Protein AF-A0A1F3AEW7-F1 (afdb_monomer)

Foldseek 3Di:
DVLVVVVVVVLVPDDPVVVVLVVVLVVLLVVLVVCCVPDPLSVLSVVLVVQLVVVLVVVCVVPNDKLCSLVSLVVSVVVSLVVLVVCLVVLPCVNDPSSVSSVVNSVSSVVSNVVSVVSNVCVVVPVTD

Secondary structure (DSSP, 8-state):
-HHHHHHHHHHHHS-HHHHHHHHHHHHHHHTHHHHTTT-HHHHHHHHHHHHHHHHHHHHHHHH-S-GGGHHHHHHHHHHHHHHHHHTGGGS-TTT-HHHHHHHHHHHHHHHHHHHHHHHHHHHHTT---

Solvent-accessible surface area (backbone atoms only — not comparable to full-atom values): 7109 Å² total; per-residue (Å²): 111,68,70,60,51,51,55,52,53,56,52,68,72,44,58,69,69,56,48,52,49,54,52,52,52,49,55,55,56,56,50,16,57,77,40,30,82,83,32,72,70,23,40,53,46,33,50,52,52,52,52,45,52,54,50,47,58,57,49,36,76,75,70,48,99,41,56,64,61,32,49,52,52,54,67,56,46,51,61,48,51,54,54,51,60,76,46,53,88,74,40,48,49,92,80,35,72,67,16,42,47,52,51,51,44,54,52,51,49,53,57,51,46,54,52,28,50,51,37,38,50,41,36,75,74,64,51,72,121

Radius of gyration: 15.51 Å; Cα contacts (8 Å, |Δi|>4): 99; chains: 1; bounding box: 41×27×40 Å

Sequence (129 aa):
MEQIAAFQADIATAPLWVRYWLAFMSVVLMLAFPFAVVRQEARVAALVVALTFLAMVGLHSLIGYVRLLGIVHVVLWTPFLFYLWRRRRGWRVKETIVGKWILVLFVTMIVSLAFDYSDVVRWLLGERG

Mean predicted aligned error: 4.91 Å

Structure (mmCIF, N/CA/C/O backbone):
data_AF-A0A1F3AEW7-F1
#
_entry.id   AF-A0A1F3AEW7-F1
#
loop_
_atom_site.group_PDB
_atom_site.id
_atom_site.type_symbol
_atom_site.label_atom_id
_atom_site.label_alt_id
_atom_site.label_comp_id
_atom_site.label_asym_id
_atom_site.label_entity_id
_atom_site.label_seq_id
_atom_site.pdbx_PDB_ins_code
_atom_site.Cartn_x
_atom_site.Cartn_y
_atom_site.Cartn_z
_atom_site.occupancy
_atom_site.B_iso_or_equiv
_atom_site.auth_seq_id
_atom_site.auth_comp_id
_atom_site.auth_asym_id
_atom_site.auth_atom_id
_atom_site.pdbx_PDB_model_num
ATOM 1 N N . MET A 1 1 ? 18.864 10.784 -2.768 1.00 57.88 1 MET A N 1
ATOM 2 C CA . MET A 1 1 ? 17.995 11.862 -3.293 1.00 57.88 1 MET A CA 1
ATOM 3 C C . MET A 1 1 ? 17.765 11.704 -4.792 1.00 57.88 1 MET A C 1
ATOM 5 O O . MET A 1 1 ? 16.616 11.698 -5.200 1.00 57.88 1 MET A O 1
ATOM 9 N N . GLU A 1 2 ? 18.810 11.482 -5.592 1.00 66.69 2 GLU A N 1
ATOM 10 C CA . GLU A 1 2 ? 18.717 11.351 -7.058 1.00 66.69 2 GLU A CA 1
ATOM 11 C C . GLU A 1 2 ? 17.796 10.212 -7.547 1.00 66.69 2 GLU A C 1
ATOM 13 O O . GLU A 1 2 ? 16.904 10.454 -8.350 1.00 66.69 2 GLU A O 1
ATOM 18 N N . GLN A 1 3 ? 17.899 9.001 -6.983 1.00 59.19 3 GLN A N 1
ATOM 19 C CA . GLN A 1 3 ? 17.017 7.879 -7.364 1.00 59.19 3 GLN A CA 1
ATOM 20 C C . GLN A 1 3 ? 15.535 8.106 -7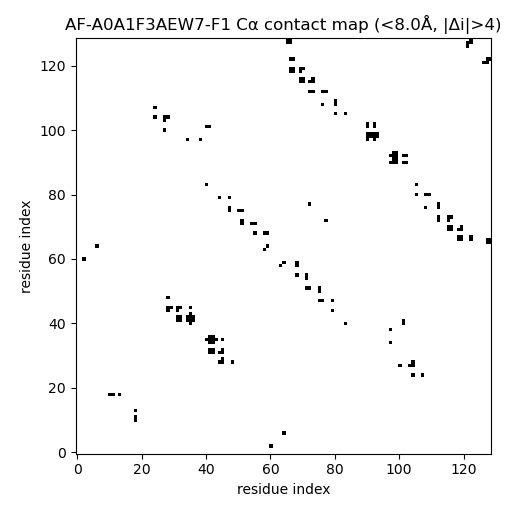.017 1.00 59.19 3 GLN A C 1
ATOM 22 O O . GLN A 1 3 ? 14.652 7.634 -7.726 1.00 59.19 3 GLN A O 1
ATOM 27 N N . ILE A 1 4 ? 15.251 8.847 -5.939 1.00 65.00 4 ILE A N 1
ATOM 28 C CA . ILE A 1 4 ? 13.875 9.206 -5.567 1.00 65.00 4 ILE A CA 1
ATOM 29 C C . ILE A 1 4 ? 13.318 10.205 -6.586 1.00 65.00 4 ILE A C 1
ATOM 31 O O . ILE A 1 4 ? 12.166 10.085 -6.986 1.00 65.00 4 ILE A O 1
ATOM 35 N N . ALA A 1 5 ? 14.134 11.163 -7.032 1.00 72.00 5 ALA A N 1
ATOM 36 C CA . ALA A 1 5 ? 13.738 12.125 -8.055 1.00 72.00 5 ALA A CA 1
ATOM 37 C C . ALA A 1 5 ? 13.488 11.451 -9.416 1.00 72.00 5 ALA A C 1
ATOM 39 O O . ALA A 1 5 ? 12.497 11.775 -10.063 1.00 72.00 5 ALA A O 1
ATOM 40 N N . ALA A 1 6 ? 14.319 10.477 -9.806 1.00 69.44 6 ALA A N 1
ATOM 41 C CA . ALA A 1 6 ? 14.121 9.687 -11.024 1.00 69.44 6 ALA A CA 1
ATOM 42 C C . ALA A 1 6 ? 12.798 8.900 -10.991 1.00 69.44 6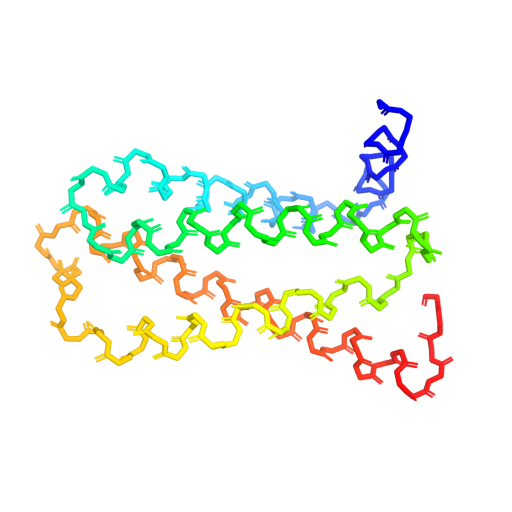 ALA A C 1
ATOM 44 O O . ALA A 1 6 ? 11.973 9.044 -11.885 1.00 69.44 6 ALA A O 1
ATOM 45 N N . PHE A 1 7 ? 12.525 8.184 -9.896 1.00 68.25 7 PHE A N 1
ATOM 46 C CA . PHE A 1 7 ? 11.257 7.471 -9.708 1.00 68.25 7 PHE A CA 1
ATOM 47 C C . PHE A 1 7 ? 10.030 8.401 -9.768 1.00 68.25 7 PHE A C 1
ATOM 49 O O . PHE A 1 7 ? 8.999 8.060 -10.347 1.00 68.25 7 PHE A O 1
ATOM 56 N N . GLN A 1 8 ? 10.129 9.600 -9.185 1.00 73.25 8 GLN A N 1
ATOM 57 C CA . GLN A 1 8 ? 9.060 10.602 -9.259 1.00 73.25 8 GLN A CA 1
ATOM 58 C C . GLN A 1 8 ? 8.875 11.154 -10.681 1.00 73.25 8 GLN A C 1
ATOM 60 O O . GLN A 1 8 ? 7.740 11.409 -11.088 1.00 73.25 8 GLN A O 1
ATOM 65 N N . ALA A 1 9 ? 9.961 11.315 -11.443 1.00 76.81 9 ALA A N 1
ATOM 66 C CA . ALA A 1 9 ? 9.905 11.728 -12.842 1.00 76.81 9 ALA A CA 1
ATOM 67 C C . ALA A 1 9 ? 9.218 10.665 -13.713 1.00 76.81 9 ALA A C 1
ATOM 69 O O . ALA A 1 9 ? 8.338 11.012 -14.500 1.00 76.81 9 ALA A O 1
ATOM 70 N N . ASP A 1 10 ? 9.516 9.382 -13.496 1.00 72.62 10 ASP A N 1
ATOM 71 C CA . ASP A 1 10 ? 8.868 8.279 -14.214 1.00 72.62 10 ASP A CA 1
ATOM 72 C C . ASP A 1 10 ? 7.358 8.242 -13.927 1.00 72.62 10 ASP A C 1
ATOM 74 O O . ASP A 1 10 ? 6.544 8.198 -14.853 1.00 72.62 10 ASP A O 1
ATOM 78 N N . ILE A 1 11 ? 6.948 8.394 -12.659 1.00 74.56 11 ILE A N 1
ATOM 79 C CA . ILE A 1 11 ? 5.525 8.496 -12.280 1.00 74.56 11 ILE A CA 1
ATOM 80 C C . ILE A 1 11 ? 4.839 9.697 -12.946 1.00 74.56 11 ILE A C 1
ATOM 82 O O . ILE A 1 11 ? 3.656 9.617 -13.289 1.00 74.56 11 ILE A O 1
ATOM 86 N N . ALA A 1 12 ? 5.541 10.815 -13.142 1.00 80.94 12 ALA A N 1
ATOM 87 C CA . ALA A 1 12 ? 4.966 11.997 -13.778 1.00 80.94 12 ALA A CA 1
ATOM 88 C C . ALA A 1 12 ? 4.596 11.757 -15.253 1.00 80.94 12 ALA A C 1
ATOM 90 O O . ALA A 1 12 ? 3.664 12.399 -15.745 1.00 80.94 12 ALA A O 1
ATOM 91 N N . THR A 1 13 ? 5.270 10.814 -15.923 1.00 85.19 13 THR A N 1
ATOM 92 C CA . THR A 1 13 ? 4.955 10.397 -17.301 1.00 85.19 13 THR A CA 1
ATOM 93 C C . THR A 1 13 ? 3.797 9.399 -17.385 1.00 85.19 13 THR A C 1
ATOM 95 O O . THR A 1 13 ? 3.229 9.205 -18.461 1.00 85.19 13 THR A O 1
ATOM 98 N N . ALA A 1 14 ? 3.406 8.787 -16.261 1.00 81.69 14 ALA A N 1
ATOM 99 C CA . ALA A 1 14 ? 2.327 7.811 -16.233 1.00 81.69 14 ALA A CA 1
ATOM 100 C C . ALA A 1 14 ? 0.965 8.454 -16.574 1.00 81.69 14 ALA A C 1
ATOM 102 O O . ALA A 1 14 ? 0.725 9.629 -16.258 1.00 81.69 14 ALA A O 1
ATOM 103 N N . PRO A 1 15 ? 0.025 7.683 -17.157 1.00 90.31 15 PRO A N 1
ATOM 104 C CA . PRO A 1 15 ? -1.328 8.156 -17.417 1.00 90.31 15 PRO A CA 1
ATOM 105 C C . PRO A 1 15 ? -1.977 8.760 -16.168 1.00 90.31 15 PRO A C 1
ATOM 107 O O . PRO A 1 15 ? -1.797 8.270 -15.051 1.00 90.31 15 PRO A O 1
ATOM 110 N N . LEU A 1 16 ? -2.788 9.803 -16.353 1.00 90.69 16 LEU A N 1
ATOM 111 C CA . LEU A 1 16 ? -3.365 10.565 -15.242 1.00 90.69 16 LEU A CA 1
ATOM 112 C C . LEU A 1 16 ? -4.147 9.685 -14.247 1.00 90.69 16 LEU A C 1
ATOM 114 O O . LEU A 1 16 ? -4.060 9.888 -13.037 1.00 90.69 16 LEU A O 1
ATOM 118 N N . TRP A 1 17 ? -4.857 8.668 -14.742 1.00 90.38 17 TRP A N 1
ATOM 119 C CA . TRP A 1 17 ? -5.589 7.723 -13.896 1.00 90.38 17 TRP A CA 1
ATOM 120 C C . TRP A 1 17 ? -4.660 6.890 -12.995 1.00 90.38 17 TRP A C 1
ATOM 122 O O . TRP A 1 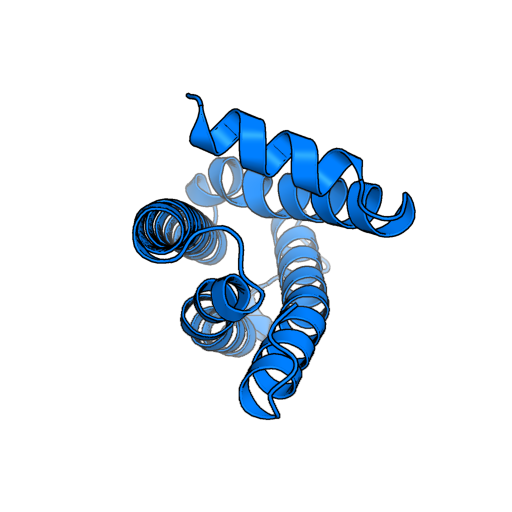17 ? -5.002 6.658 -11.838 1.00 90.38 17 TRP A O 1
ATOM 132 N N . VAL A 1 18 ? -3.468 6.507 -13.478 1.00 89.19 18 VAL A N 1
ATOM 133 C CA . VAL A 1 18 ? -2.451 5.788 -12.687 1.00 89.19 18 VAL A CA 1
ATOM 134 C C . VAL A 1 18 ? -1.945 6.690 -11.574 1.00 89.19 18 VAL A C 1
ATOM 136 O O . VAL A 1 18 ? -1.857 6.272 -10.426 1.00 89.19 18 VAL A O 1
ATOM 139 N N . ARG A 1 19 ? -1.671 7.959 -11.884 1.00 88.56 19 ARG A N 1
ATOM 140 C CA . ARG A 1 19 ? -1.195 8.936 -10.896 1.00 88.56 19 ARG A CA 1
ATOM 141 C C . ARG A 1 19 ? -2.214 9.152 -9.776 1.00 88.56 19 ARG A C 1
ATOM 143 O O . ARG A 1 19 ? -1.835 9.156 -8.605 1.00 88.56 19 ARG A O 1
ATOM 150 N N . TYR A 1 20 ? -3.501 9.275 -10.110 1.00 93.31 20 TYR A N 1
ATOM 151 C CA . TYR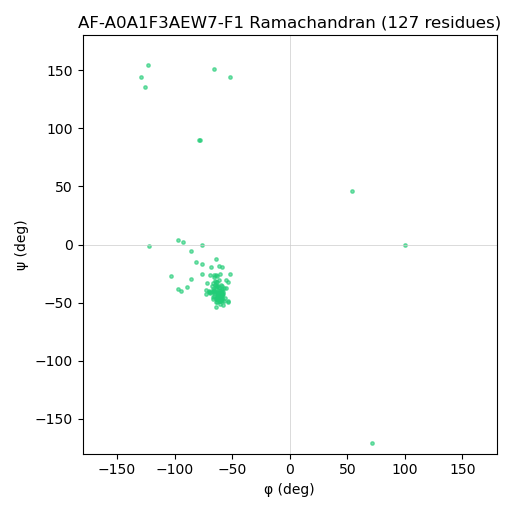 A 1 20 ? -4.561 9.354 -9.099 1.00 93.31 20 TYR A CA 1
ATOM 152 C C . TYR A 1 20 ? -4.700 8.063 -8.293 1.00 93.31 20 TYR A C 1
ATOM 154 O O . TYR A 1 20 ? -4.870 8.129 -7.076 1.00 93.31 20 TYR A O 1
ATOM 162 N N . TRP A 1 21 ? -4.575 6.901 -8.939 1.00 93.31 21 TRP A N 1
ATOM 163 C CA . TRP A 1 21 ? -4.582 5.612 -8.252 1.00 93.31 21 TRP A CA 1
ATOM 164 C C . TRP A 1 21 ? -3.428 5.491 -7.249 1.00 93.31 21 TRP A C 1
ATOM 166 O O . TRP A 1 21 ? -3.668 5.185 -6.081 1.00 93.31 21 TRP A O 1
ATOM 176 N N . LEU A 1 22 ? -2.199 5.820 -7.665 1.00 90.06 22 LEU A N 1
ATOM 177 C CA . LEU A 1 22 ? -1.000 5.829 -6.820 1.00 90.06 22 LEU A CA 1
ATOM 178 C C . LEU A 1 22 ? -1.148 6.782 -5.625 1.00 90.06 22 LEU A C 1
ATOM 180 O O . LEU A 1 22 ? -0.812 6.420 -4.495 1.00 90.06 22 LEU A O 1
ATOM 184 N N . ALA A 1 23 ? -1.694 7.981 -5.843 1.00 92.19 23 ALA A N 1
ATOM 185 C CA . ALA A 1 23 ? -1.959 8.934 -4.767 1.00 92.19 23 ALA A CA 1
ATOM 186 C C . ALA A 1 23 ? -2.998 8.388 -3.772 1.00 92.19 23 ALA A C 1
ATOM 188 O O . ALA A 1 23 ? -2.766 8.396 -2.562 1.00 92.19 23 ALA A O 1
ATOM 189 N N . PHE A 1 24 ? -4.111 7.849 -4.277 1.00 95.56 24 PHE A N 1
ATOM 190 C CA . PHE A 1 24 ? -5.158 7.236 -3.461 1.00 95.56 24 PHE A CA 1
ATOM 191 C C . PHE A 1 24 ? -4.619 6.081 -2.607 1.00 95.56 24 PHE A C 1
ATOM 193 O O . PHE A 1 24 ? -4.795 6.084 -1.386 1.00 95.56 24 PHE A O 1
ATOM 200 N N . MET A 1 25 ? -3.922 5.116 -3.215 1.00 94.06 25 MET A N 1
ATOM 201 C CA . MET A 1 25 ? -3.377 3.977 -2.473 1.00 94.06 25 MET A CA 1
ATOM 202 C C . MET A 1 25 ? -2.336 4.418 -1.444 1.00 94.06 25 MET A C 1
ATOM 204 O O . MET A 1 25 ? -2.314 3.871 -0.344 1.00 94.06 25 MET A O 1
ATOM 208 N N . SER A 1 26 ? -1.528 5.438 -1.756 1.00 92.88 26 SER A N 1
ATOM 209 C CA . SER A 1 26 ? -0.540 5.982 -0.822 1.00 92.88 26 SER A CA 1
ATOM 210 C C . SER A 1 26 ? -1.224 6.522 0.429 1.00 92.88 26 SER A C 1
ATOM 212 O O . SER A 1 26 ? -0.822 6.176 1.536 1.00 92.88 26 SER A O 1
ATOM 214 N N . VAL A 1 27 ? -2.312 7.284 0.279 1.00 96.31 27 VAL A N 1
ATOM 215 C CA . VAL A 1 27 ? -3.106 7.762 1.423 1.00 96.31 27 VAL A CA 1
ATOM 216 C C . VAL A 1 27 ? -3.654 6.587 2.236 1.00 96.31 27 VAL A C 1
ATOM 218 O O . VAL A 1 27 ? -3.498 6.557 3.456 1.00 96.31 27 VAL A O 1
ATOM 221 N N . VAL A 1 28 ? -4.244 5.585 1.577 1.00 96.88 28 VAL A N 1
ATOM 222 C CA . VAL A 1 28 ? -4.794 4.397 2.254 1.00 96.88 28 VAL A CA 1
ATOM 223 C C . VAL A 1 28 ? -3.717 3.643 3.041 1.00 96.88 28 VAL A C 1
ATOM 225 O O . VAL A 1 28 ? -3.960 3.265 4.187 1.00 96.88 28 VAL A O 1
ATOM 228 N N . LEU A 1 29 ? -2.529 3.450 2.467 1.00 95.44 29 LEU A N 1
ATOM 229 C CA . LEU A 1 29 ? -1.404 2.763 3.106 1.00 95.44 29 LEU A CA 1
ATOM 230 C C . LEU A 1 29 ? -0.820 3.585 4.263 1.00 95.44 29 LEU A C 1
ATOM 232 O O . LEU A 1 29 ? -0.547 3.031 5.325 1.00 95.44 29 LEU A O 1
ATOM 236 N N . MET A 1 30 ? -0.682 4.905 4.106 1.00 95.38 30 MET A N 1
ATOM 237 C CA . MET A 1 30 ? -0.147 5.789 5.152 1.00 95.38 30 MET A CA 1
ATOM 238 C C . MET A 1 30 ? -1.051 5.873 6.384 1.00 95.38 30 MET A C 1
ATOM 240 O O . MET A 1 30 ? -0.557 6.036 7.499 1.00 95.38 30 MET A O 1
ATOM 244 N N . LEU A 1 31 ? -2.362 5.676 6.231 1.00 96.62 31 LEU A N 1
ATOM 245 C CA . LEU A 1 31 ? -3.283 5.574 7.368 1.00 96.62 31 LEU A CA 1
ATOM 246 C C . LEU A 1 31 ? -3.006 4.358 8.275 1.00 96.62 31 LEU A C 1
ATOM 248 O O . LEU A 1 31 ? -3.490 4.324 9.408 1.00 96.62 31 LEU A O 1
ATOM 252 N N . ALA A 1 32 ? -2.180 3.395 7.847 1.00 95.69 32 ALA A N 1
ATOM 253 C CA . ALA A 1 32 ? -1.739 2.302 8.710 1.00 95.69 32 ALA A CA 1
ATOM 254 C C . ALA A 1 32 ? -0.994 2.800 9.957 1.00 95.69 32 ALA A C 1
ATOM 256 O O . ALA A 1 32 ? -1.206 2.256 11.037 1.00 95.69 32 ALA A O 1
ATOM 257 N N . PHE A 1 33 ? -0.168 3.845 9.839 1.00 95.31 33 PHE A N 1
ATOM 258 C CA . PHE A 1 33 ? 0.641 4.363 10.947 1.00 95.31 33 PHE A CA 1
ATOM 259 C C . PHE A 1 33 ? -0.198 4.930 12.102 1.00 95.31 33 PHE A C 1
ATOM 261 O O . PHE A 1 33 ? -0.034 4.456 13.227 1.00 95.31 33 PHE A O 1
ATOM 268 N N . PRO A 1 34 ? -1.138 5.871 11.882 1.00 96.00 34 PRO A N 1
ATOM 269 C CA . PRO A 1 34 ? -1.999 6.335 12.964 1.00 96.00 34 PRO A CA 1
ATOM 270 C C . PRO A 1 34 ? -2.914 5.222 13.493 1.00 96.00 34 PRO A C 1
ATOM 272 O O . PRO A 1 34 ? -3.149 5.155 14.695 1.00 96.00 34 PRO A O 1
ATOM 275 N N . PHE A 1 35 ? -3.398 4.298 12.654 1.00 95.50 35 PHE A N 1
ATOM 276 C CA . PHE A 1 35 ? -4.242 3.195 13.133 1.00 95.50 35 PHE A CA 1
ATOM 277 C C . PHE A 1 35 ? -3.473 2.078 13.854 1.00 95.50 35 PHE A C 1
ATOM 279 O O . PHE A 1 35 ? -4.087 1.307 14.603 1.00 95.50 35 PHE A O 1
ATOM 286 N N . ALA A 1 36 ? -2.147 2.006 13.699 1.00 94.94 36 ALA A N 1
ATOM 287 C CA . ALA A 1 36 ? -1.292 1.011 14.347 1.00 94.94 36 ALA A CA 1
ATOM 288 C C . ALA A 1 36 ? -1.344 1.097 15.880 1.00 94.94 36 ALA A C 1
ATOM 290 O O . ALA A 1 36 ? -1.158 0.087 16.561 1.00 94.94 36 ALA A O 1
ATOM 291 N N . VAL A 1 37 ? -1.668 2.259 16.453 1.00 93.50 37 VAL A N 1
ATOM 292 C CA . VAL A 1 37 ? -1.816 2.382 17.912 1.00 93.50 37 VAL A CA 1
ATOM 293 C C . VAL A 1 37 ? -3.022 1.584 18.427 1.00 93.50 37 VAL A C 1
ATOM 295 O O . VAL A 1 37 ? -2.947 0.976 19.494 1.00 93.50 37 VAL A O 1
ATOM 298 N N . VAL A 1 38 ? -4.094 1.487 17.630 1.00 92.56 38 VAL A N 1
ATOM 299 C CA . VAL A 1 38 ? -5.381 0.894 18.039 1.00 92.56 38 VAL A CA 1
ATOM 300 C C . VAL A 1 38 ? -5.529 -0.565 17.603 1.00 92.56 38 VAL A C 1
ATOM 302 O O . VAL A 1 38 ? -6.117 -1.372 18.325 1.00 92.56 38 VAL A O 1
ATOM 305 N N . ARG A 1 39 ? -5.051 -0.929 16.407 1.00 93.25 39 ARG A N 1
ATOM 306 C CA . ARG A 1 39 ? -5.366 -2.223 15.778 1.00 93.25 39 ARG A CA 1
ATOM 307 C C . ARG A 1 39 ? -4.123 -3.007 15.390 1.00 93.25 39 ARG A C 1
ATOM 309 O O . ARG A 1 39 ? -3.219 -2.489 14.742 1.00 93.25 39 ARG A O 1
ATOM 316 N N . GLN A 1 40 ? -4.135 -4.304 15.699 1.00 94.25 40 GLN A N 1
ATOM 317 C CA . GLN A 1 40 ? -3.062 -5.220 15.308 1.00 94.25 40 GLN A CA 1
ATOM 318 C C . GLN A 1 40 ? -2.925 -5.321 13.784 1.00 94.25 40 GLN A C 1
ATOM 320 O O . GLN A 1 40 ? -1.808 -5.381 13.284 1.00 94.25 40 GLN A O 1
ATOM 325 N N . GLU A 1 41 ? -4.035 -5.298 13.038 1.00 94.94 41 GLU A N 1
ATOM 326 C CA . GLU A 1 41 ? -3.995 -5.332 11.571 1.00 94.94 41 GLU A CA 1
ATOM 327 C C . GLU A 1 41 ? -3.238 -4.129 10.997 1.00 94.94 41 GLU A C 1
ATOM 329 O O . GLU A 1 41 ? -2.455 -4.287 10.065 1.00 94.94 41 GLU A O 1
ATOM 334 N N . ALA A 1 42 ? -3.413 -2.948 11.597 1.00 95.31 42 ALA A N 1
ATOM 335 C CA . ALA A 1 42 ? -2.730 -1.730 11.184 1.00 95.31 42 ALA A CA 1
ATOM 336 C C . ALA A 1 42 ? -1.232 -1.739 11.537 1.00 95.31 42 ALA A C 1
ATOM 338 O O . ALA A 1 42 ? -0.428 -1.251 10.752 1.00 95.31 42 ALA A O 1
ATOM 339 N N . ARG A 1 43 ? -0.828 -2.365 12.655 1.00 97.12 43 ARG A N 1
ATOM 340 C CA . ARG A 1 43 ? 0.601 -2.567 12.986 1.00 97.12 43 ARG A CA 1
ATOM 341 C C . ARG A 1 43 ? 1.303 -3.426 11.946 1.00 97.12 43 ARG A C 1
ATOM 343 O O . ARG A 1 43 ? 2.391 -3.085 11.496 1.00 97.12 43 ARG A O 1
ATOM 350 N N . VAL A 1 44 ? 0.666 -4.532 11.557 1.00 96.94 44 VAL A N 1
ATOM 351 C CA . VAL A 1 44 ? 1.210 -5.413 10.517 1.00 96.94 44 VAL A CA 1
ATOM 352 C C . VAL A 1 44 ? 1.206 -4.698 9.166 1.00 96.94 44 VAL A C 1
ATOM 354 O O . VAL A 1 44 ? 2.204 -4.777 8.461 1.00 96.94 44 VAL A O 1
ATOM 357 N N . ALA A 1 45 ? 0.156 -3.936 8.839 1.00 96.19 45 ALA A N 1
ATOM 358 C CA . ALA A 1 45 ? 0.123 -3.109 7.632 1.00 96.19 45 ALA A CA 1
ATOM 359 C C . ALA A 1 45 ? 1.287 -2.107 7.589 1.00 96.19 45 ALA A C 1
ATOM 361 O O . ALA A 1 45 ? 1.997 -2.046 6.591 1.00 96.19 45 ALA A O 1
ATOM 362 N N . ALA A 1 46 ? 1.529 -1.370 8.677 1.00 96.38 46 ALA A N 1
ATOM 363 C CA . ALA A 1 46 ? 2.620 -0.401 8.766 1.00 96.38 46 ALA A CA 1
ATOM 364 C C . ALA A 1 46 ? 3.995 -1.071 8.605 1.00 96.38 46 ALA A C 1
ATOM 366 O O . ALA A 1 46 ? 4.846 -0.562 7.878 1.00 96.38 46 ALA A O 1
ATOM 367 N N . LEU A 1 47 ? 4.193 -2.245 9.219 1.00 96.62 47 LEU A N 1
ATOM 368 C CA . LEU A 1 47 ? 5.413 -3.034 9.043 1.00 96.62 47 LEU A CA 1
ATOM 369 C C . LEU A 1 47 ? 5.592 -3.479 7.585 1.00 96.62 47 LEU A C 1
ATOM 371 O O . LEU A 1 47 ? 6.672 -3.315 7.028 1.00 96.62 47 LEU A O 1
ATOM 375 N N . VAL A 1 48 ? 4.542 -4.010 6.954 1.00 96.00 48 VAL A N 1
ATOM 376 C CA . VAL A 1 48 ? 4.583 -4.453 5.551 1.00 96.00 48 VAL A CA 1
ATOM 377 C C . VAL A 1 48 ? 4.867 -3.279 4.620 1.00 96.00 48 VAL A C 1
ATOM 379 O O . VAL A 1 48 ? 5.689 -3.419 3.720 1.00 96.00 48 VAL A O 1
ATOM 382 N N . VAL A 1 49 ? 4.262 -2.112 4.855 1.00 93.62 49 VAL A N 1
ATOM 383 C CA . VAL A 1 49 ? 4.541 -0.880 4.101 1.00 93.62 49 VAL A CA 1
ATOM 384 C C . VAL A 1 49 ? 6.007 -0.472 4.241 1.00 93.62 49 VAL A C 1
ATOM 386 O O . VAL A 1 49 ? 6.663 -0.224 3.231 1.00 93.62 49 VAL A O 1
ATOM 389 N N . ALA A 1 50 ? 6.545 -0.459 5.463 1.00 93.44 50 ALA A N 1
ATOM 390 C CA . ALA A 1 50 ? 7.944 -0.115 5.705 1.00 93.44 50 ALA A CA 1
ATOM 391 C C . ALA A 1 50 ? 8.905 -1.101 5.017 1.00 93.44 50 ALA A C 1
ATOM 393 O O . ALA A 1 50 ? 9.832 -0.680 4.327 1.00 93.44 50 ALA A O 1
ATOM 394 N N . LEU A 1 51 ? 8.656 -2.408 5.145 1.00 94.75 51 LEU A N 1
ATOM 395 C CA . LEU A 1 51 ? 9.455 -3.446 4.490 1.00 94.75 51 LEU A CA 1
ATOM 396 C C . LEU A 1 51 ? 9.370 -3.359 2.964 1.00 94.75 51 LEU A C 1
ATOM 398 O O . LEU A 1 51 ? 10.391 -3.487 2.297 1.00 94.75 51 LEU A O 1
ATOM 402 N N . THR A 1 52 ? 8.180 -3.094 2.419 1.00 92.62 52 THR A N 1
ATOM 403 C CA . THR A 1 52 ? 7.977 -2.907 0.974 1.00 92.62 52 THR A CA 1
ATOM 404 C C . THR A 1 52 ? 8.794 -1.729 0.474 1.00 92.62 52 THR A C 1
ATOM 406 O O . THR A 1 52 ? 9.507 -1.859 -0.513 1.00 92.62 52 THR A O 1
ATOM 409 N N . PHE A 1 53 ? 8.746 -0.596 1.176 1.00 87.94 53 PHE A N 1
ATOM 410 C CA . PHE A 1 53 ? 9.516 0.585 0.803 1.00 87.94 53 PHE A CA 1
ATOM 411 C C . PHE A 1 53 ? 11.027 0.315 0.816 1.00 87.94 53 PHE A C 1
ATOM 413 O O . PHE A 1 53 ? 11.712 0.612 -0.161 1.00 87.94 53 PHE A O 1
ATOM 420 N N . LEU A 1 54 ? 11.545 -0.303 1.883 1.00 88.88 54 LEU A N 1
ATOM 421 C CA . LEU A 1 54 ? 12.966 -0.649 1.984 1.00 88.88 54 LEU A CA 1
ATOM 422 C C . LEU A 1 54 ? 13.400 -1.631 0.887 1.00 88.88 54 LEU A C 1
ATOM 424 O O . LEU A 1 54 ? 14.442 -1.432 0.266 1.00 88.88 54 LEU A O 1
ATOM 428 N N . ALA A 1 55 ? 12.590 -2.657 0.620 1.00 88.94 55 ALA A N 1
ATOM 429 C CA . ALA A 1 55 ? 12.860 -3.634 -0.428 1.00 88.94 55 ALA A CA 1
ATOM 430 C C . ALA A 1 55 ? 12.799 -3.010 -1.831 1.00 88.94 55 ALA A C 1
ATOM 432 O O . ALA A 1 55 ? 13.645 -3.325 -2.660 1.00 88.94 55 ALA A O 1
ATOM 433 N N . MET A 1 56 ? 11.866 -2.087 -2.086 1.00 84.62 56 MET A N 1
ATOM 434 C CA . MET A 1 56 ? 11.778 -1.349 -3.352 1.00 84.62 56 MET A CA 1
ATOM 435 C C . MET A 1 56 ? 13.015 -0.485 -3.587 1.00 84.62 56 MET A C 1
ATOM 437 O O . MET A 1 56 ? 13.623 -0.572 -4.649 1.00 84.62 56 MET A O 1
ATOM 441 N N . VAL A 1 57 ? 13.425 0.311 -2.594 1.00 81.50 57 VAL A N 1
ATOM 442 C CA . VAL A 1 57 ? 14.630 1.153 -2.698 1.00 81.50 57 VAL A CA 1
ATOM 443 C C . VAL A 1 57 ? 15.883 0.292 -2.883 1.00 81.50 57 VAL A C 1
ATOM 445 O O . VAL A 1 57 ? 16.730 0.607 -3.718 1.00 81.50 57 VAL A O 1
ATOM 448 N N . GLY A 1 58 ? 15.992 -0.808 -2.134 1.00 83.25 58 GLY A N 1
ATOM 449 C CA . GLY A 1 58 ? 17.111 -1.742 -2.235 1.00 83.25 58 GLY A CA 1
ATOM 450 C C . GLY A 1 58 ? 17.167 -2.480 -3.572 1.00 83.25 58 GLY A C 1
ATOM 451 O O . GLY A 1 58 ? 18.244 -2.630 -4.130 1.00 83.25 58 GLY A O 1
ATOM 452 N N . LEU A 1 59 ? 16.030 -2.916 -4.118 1.00 83.25 59 LEU A N 1
ATOM 453 C CA . LEU A 1 59 ? 16.000 -3.604 -5.407 1.00 83.25 59 LEU A CA 1
ATOM 454 C C . LEU A 1 59 ? 16.245 -2.629 -6.563 1.00 83.25 59 LEU A C 1
ATOM 456 O O . LEU A 1 59 ? 17.040 -2.922 -7.452 1.00 83.25 59 LEU A O 1
ATOM 460 N N . HIS A 1 60 ? 15.632 -1.444 -6.521 1.00 79.94 60 HIS A N 1
ATOM 461 C CA . HIS A 1 60 ? 15.836 -0.401 -7.525 1.00 79.94 60 HIS A CA 1
ATOM 462 C C . HIS A 1 60 ? 17.312 -0.003 -7.657 1.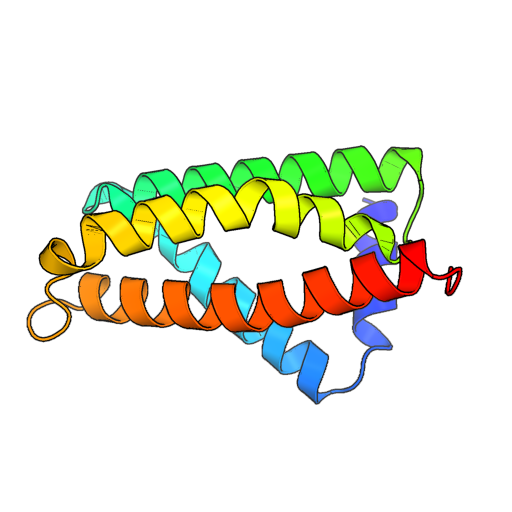00 79.94 60 HIS A C 1
ATOM 464 O O . HIS A 1 60 ? 17.793 0.202 -8.768 1.00 79.94 60 HIS A O 1
ATOM 470 N N . SER A 1 61 ? 18.062 0.049 -6.551 1.00 78.38 61 SER A N 1
ATOM 471 C CA . SER A 1 61 ? 19.492 0.372 -6.604 1.00 78.38 61 SER A CA 1
ATOM 472 C C . SER A 1 61 ? 20.349 -0.709 -7.279 1.00 78.38 61 SER A C 1
ATOM 474 O O . SER A 1 61 ? 21.451 -0.400 -7.725 1.00 78.38 61 SER A O 1
ATOM 476 N N . LEU A 1 62 ? 19.848 -1.946 -7.386 1.00 81.12 62 LEU A N 1
ATOM 477 C CA . LEU A 1 62 ? 20.548 -3.076 -8.003 1.00 81.12 62 LEU A CA 1
ATOM 478 C C . LEU A 1 62 ? 20.196 -3.264 -9.483 1.00 81.12 62 LEU A C 1
ATOM 480 O O . LEU A 1 62 ? 21.077 -3.599 -10.271 1.00 81.12 62 LEU A O 1
ATOM 484 N N . ILE A 1 63 ? 18.922 -3.092 -9.857 1.00 77.81 63 ILE A N 1
ATOM 485 C CA . ILE A 1 63 ? 18.420 -3.439 -11.203 1.00 77.81 63 ILE A CA 1
ATOM 486 C C . ILE A 1 63 ? 17.777 -2.270 -11.967 1.00 77.81 63 ILE A C 1
ATOM 488 O O . ILE A 1 63 ? 17.367 -2.453 -13.111 1.00 77.81 63 ILE A O 1
ATOM 492 N N . GLY A 1 64 ? 17.703 -1.076 -11.368 1.00 71.12 64 GLY A N 1
ATOM 493 C CA . GLY A 1 64 ? 17.055 0.101 -11.956 1.00 71.12 64 GLY A CA 1
ATOM 494 C C . GLY A 1 64 ? 15.525 0.006 -12.010 1.00 71.12 64 GLY A C 1
ATOM 495 O O . GLY A 1 64 ? 14.915 -0.892 -11.423 1.00 71.12 64 GLY A O 1
ATOM 496 N N . TYR A 1 65 ? 14.889 0.954 -12.710 1.00 66.75 65 TYR A N 1
ATOM 497 C CA . TYR A 1 65 ? 13.438 0.972 -12.921 1.00 66.75 65 TYR A CA 1
ATOM 498 C C . TYR A 1 65 ? 13.038 -0.016 -14.022 1.00 66.75 65 TYR A C 1
ATOM 500 O O . TYR A 1 65 ? 13.015 0.307 -15.207 1.00 66.75 65 TYR A O 1
ATOM 508 N N . VAL A 1 66 ? 12.755 -1.255 -13.625 1.00 68.94 66 VAL A N 1
ATOM 509 C CA . VAL A 1 66 ? 12.259 -2.314 -14.515 1.00 68.94 66 VAL A CA 1
ATOM 510 C C . VAL A 1 66 ? 10.936 -2.867 -13.995 1.00 68.94 66 VAL A C 1
ATOM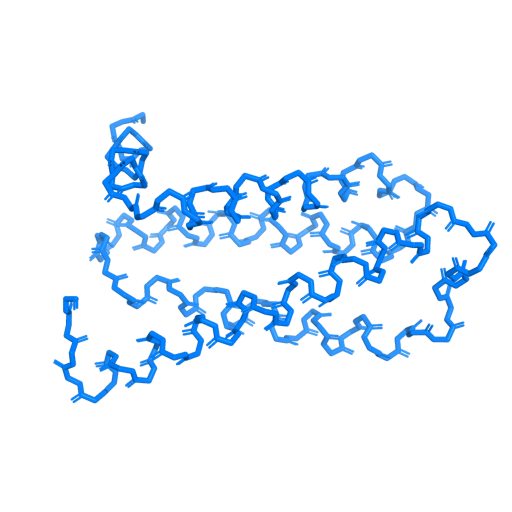 512 O O . VAL A 1 66 ? 10.694 -2.867 -12.787 1.00 68.94 66 VAL A O 1
ATOM 515 N N . ARG A 1 67 ? 10.104 -3.424 -14.888 1.00 67.75 67 ARG A N 1
ATOM 516 C CA . ARG A 1 67 ? 8.814 -4.057 -14.529 1.00 67.75 67 ARG A CA 1
ATOM 517 C C . ARG A 1 67 ? 8.923 -5.110 -13.417 1.00 67.75 67 ARG A C 1
ATOM 519 O O . ARG A 1 67 ? 7.972 -5.321 -12.672 1.00 67.75 67 ARG A O 1
ATOM 526 N N . LEU A 1 68 ? 10.099 -5.722 -13.247 1.00 74.50 68 LEU A N 1
ATOM 527 C CA . LEU A 1 68 ? 10.375 -6.677 -12.171 1.00 74.50 68 LEU A CA 1
ATOM 528 C C . LEU A 1 68 ? 10.243 -6.071 -10.762 1.00 74.50 68 LEU A C 1
ATOM 530 O O . LEU A 1 68 ? 10.054 -6.824 -9.815 1.00 74.50 68 LEU A O 1
ATOM 534 N N . LEU A 1 69 ? 10.278 -4.744 -10.593 1.00 74.75 69 LEU A N 1
ATOM 535 C CA . LEU A 1 69 ? 10.064 -4.094 -9.292 1.00 74.75 69 LEU A CA 1
ATOM 536 C C . LEU A 1 69 ? 8.733 -4.493 -8.632 1.00 74.75 69 LEU A C 1
ATOM 538 O O . LEU A 1 69 ? 8.683 -4.622 -7.409 1.00 74.75 69 LEU A O 1
ATOM 542 N N . GLY A 1 70 ? 7.695 -4.796 -9.424 1.00 80.75 70 GLY A N 1
ATOM 543 C CA . GLY A 1 70 ? 6.412 -5.304 -8.921 1.00 80.75 70 GLY A CA 1
ATOM 544 C C . GLY A 1 70 ? 6.526 -6.616 -8.128 1.00 80.75 70 GLY A C 1
ATOM 545 O O . GLY A 1 70 ? 5.666 -6.920 -7.300 1.00 80.75 70 GLY A O 1
ATOM 546 N N . ILE A 1 71 ? 7.624 -7.372 -8.283 1.00 86.69 71 ILE A N 1
ATOM 547 C CA . ILE A 1 71 ? 7.859 -8.606 -7.522 1.00 86.69 71 ILE A CA 1
ATOM 548 C C . ILE A 1 71 ? 7.936 -8.353 -6.013 1.00 86.69 71 ILE A C 1
ATOM 550 O O . ILE A 1 71 ? 7.536 -9.211 -5.227 1.00 86.69 71 ILE A O 1
ATOM 554 N N . VAL A 1 72 ? 8.399 -7.168 -5.596 1.00 89.81 72 VAL A N 1
ATOM 555 C CA . VAL A 1 72 ? 8.464 -6.795 -4.179 1.00 89.81 72 VAL A CA 1
ATOM 556 C C . VAL A 1 72 ? 7.058 -6.771 -3.580 1.00 89.81 72 VAL A C 1
ATOM 558 O O . VAL A 1 72 ? 6.838 -7.341 -2.508 1.00 89.81 72 VAL A O 1
ATOM 561 N N . HIS A 1 73 ? 6.093 -6.182 -4.295 1.00 93.00 73 HIS A N 1
ATOM 562 C CA . HIS A 1 73 ? 4.691 -6.194 -3.888 1.00 93.00 73 HIS A CA 1
ATOM 563 C C . HIS A 1 73 ? 4.150 -7.619 -3.877 1.00 93.00 73 HIS A C 1
ATOM 565 O O . HIS A 1 73 ? 3.617 -8.048 -2.861 1.00 93.00 73 HIS A O 1
ATOM 571 N N . VAL A 1 74 ? 4.354 -8.398 -4.943 1.00 92.81 74 VAL A N 1
ATOM 572 C CA . VAL A 1 74 ? 3.872 -9.788 -5.009 1.00 92.81 74 VAL A CA 1
ATOM 573 C C . VAL A 1 74 ? 4.340 -10.605 -3.799 1.00 92.81 74 VAL A C 1
ATOM 575 O O . VAL A 1 74 ? 3.520 -11.241 -3.130 1.00 92.81 74 VAL A O 1
ATOM 578 N N . VAL A 1 75 ? 5.631 -10.551 -3.466 1.00 94.50 75 VAL A N 1
ATOM 579 C CA . VAL A 1 75 ? 6.223 -11.350 -2.383 1.00 94.50 75 VAL A CA 1
ATOM 580 C C . VAL A 1 75 ? 5.760 -10.888 -0.999 1.00 94.50 75 VAL A C 1
ATOM 582 O O . VAL A 1 75 ? 5.480 -11.728 -0.145 1.00 94.50 75 VAL A O 1
ATOM 585 N N . LEU A 1 76 ? 5.655 -9.579 -0.754 1.00 95.00 76 LEU A N 1
ATOM 586 C CA . LEU A 1 76 ? 5.324 -9.054 0.578 1.00 95.00 76 LEU A CA 1
ATOM 587 C C . LEU A 1 76 ? 3.817 -8.910 0.816 1.00 95.00 76 LEU A C 1
ATOM 589 O O . LEU A 1 76 ? 3.329 -9.146 1.925 1.00 95.00 76 LEU A O 1
ATOM 593 N N . TRP A 1 77 ? 3.057 -8.528 -0.207 1.00 96.50 77 TRP A N 1
ATOM 594 C CA . TRP A 1 77 ? 1.638 -8.207 -0.078 1.00 96.50 77 TRP A CA 1
ATOM 595 C C . TRP A 1 77 ? 0.757 -9.444 -0.180 1.00 96.50 77 TRP A C 1
ATOM 597 O O . TRP A 1 77 ? -0.275 -9.477 0.487 1.00 96.50 77 TRP A O 1
ATOM 607 N N . THR A 1 78 ? 1.153 -10.487 -0.921 1.00 96.06 78 THR A N 1
ATOM 608 C CA . THR A 1 78 ? 0.363 -11.732 -0.999 1.00 96.06 78 THR A CA 1
ATOM 609 C C . THR A 1 78 ? 0.205 -12.402 0.374 1.00 96.06 78 THR A C 1
ATOM 611 O O . THR A 1 78 ? -0.935 -12.653 0.785 1.00 96.06 78 THR A O 1
ATOM 614 N N . PRO A 1 79 ? 1.283 -12.639 1.155 1.00 97.00 79 PRO A N 1
ATOM 615 C CA . PRO A 1 79 ? 1.149 -13.198 2.500 1.00 97.00 79 PRO A CA 1
ATOM 616 C C . PRO A 1 79 ? 0.363 -12.275 3.436 1.00 97.00 79 PRO A C 1
ATOM 618 O O . PRO A 1 79 ? -0.415 -12.744 4.271 1.00 97.00 79 PRO A O 1
ATOM 621 N N . PHE A 1 80 ? 0.522 -10.957 3.285 1.00 97.25 80 PHE A N 1
ATOM 622 C CA . PHE A 1 80 ? -0.198 -9.986 4.100 1.00 97.25 80 PHE A CA 1
ATOM 623 C C . PHE A 1 80 ? -1.705 -9.946 3.790 1.00 97.25 80 PHE A C 1
ATOM 625 O O . PHE A 1 80 ? -2.520 -9.940 4.714 1.00 97.25 80 PHE A O 1
ATOM 632 N N . LEU A 1 81 ? -2.102 -10.015 2.517 1.00 96.81 81 LEU A N 1
ATOM 633 C CA . LEU A 1 81 ? -3.501 -10.164 2.112 1.00 96.81 81 LEU A CA 1
ATOM 634 C C . LEU A 1 81 ? -4.104 -11.446 2.686 1.00 96.81 81 LEU A C 1
ATOM 636 O O . LEU A 1 81 ? -5.206 -11.415 3.235 1.00 96.81 81 LEU A O 1
ATOM 640 N N . PHE A 1 82 ? -3.370 -12.560 2.636 1.00 97.75 82 PHE A N 1
ATOM 641 C CA . PHE A 1 82 ? -3.814 -13.809 3.250 1.00 97.75 82 PHE A CA 1
ATOM 642 C C . PHE A 1 82 ? -4.004 -13.668 4.771 1.00 97.75 82 PHE A C 1
ATOM 644 O O . PHE A 1 82 ? -5.016 -14.111 5.327 1.00 97.75 82 PHE A O 1
ATOM 651 N N . TYR A 1 83 ? -3.075 -12.988 5.450 1.00 97.44 83 TYR A N 1
ATOM 652 C CA . TYR A 1 83 ? -3.191 -12.658 6.870 1.00 97.44 83 TYR A CA 1
ATOM 653 C C . TYR A 1 83 ? -4.446 -11.821 7.175 1.00 97.44 83 TYR A C 1
ATOM 655 O O . TYR A 1 83 ? -5.212 -12.172 8.081 1.00 97.44 83 TYR A O 1
ATOM 663 N N . LEU A 1 84 ? -4.696 -10.752 6.410 1.00 96.31 84 LEU A N 1
ATOM 664 C CA . LEU A 1 84 ? -5.883 -9.908 6.567 1.00 96.31 84 LEU A CA 1
ATOM 665 C C . LEU A 1 84 ? -7.163 -10.717 6.339 1.00 96.31 84 LEU A C 1
ATOM 667 O O . LEU A 1 84 ? -8.077 -10.673 7.168 1.00 96.31 84 LEU A O 1
ATOM 671 N N . TRP A 1 85 ? -7.208 -11.517 5.272 1.00 97.38 85 TRP A N 1
ATOM 672 C CA . TRP A 1 85 ? -8.346 -12.370 4.935 1.00 97.38 85 TRP A CA 1
ATOM 673 C C . TRP A 1 85 ? -8.692 -13.354 6.054 1.00 97.38 85 TRP A C 1
ATOM 675 O O . TRP A 1 85 ? -9.870 -13.542 6.385 1.00 97.38 85 TRP A O 1
ATOM 685 N N . ARG A 1 86 ? -7.683 -13.958 6.694 1.00 97.56 86 ARG A N 1
ATOM 686 C CA . ARG A 1 86 ? -7.883 -14.867 7.835 1.00 97.56 86 ARG A CA 1
ATOM 687 C C . ARG A 1 86 ? -8.512 -14.156 9.039 1.00 97.56 86 ARG A C 1
ATOM 689 O O . ARG A 1 86 ? -9.231 -14.786 9.811 1.00 97.56 86 ARG A O 1
ATOM 696 N N . ARG A 1 87 ? -8.300 -12.844 9.172 1.00 95.38 87 ARG A N 1
ATOM 697 C CA . ARG A 1 87 ? -8.830 -12.001 10.257 1.00 95.38 87 ARG A CA 1
ATOM 698 C C . ARG A 1 87 ? -10.111 -11.242 9.900 1.00 95.38 87 ARG A C 1
ATOM 700 O O . ARG A 1 87 ? -10.628 -10.517 10.746 1.00 95.38 87 ARG A O 1
ATOM 707 N N . ARG A 1 88 ? -10.682 -11.451 8.706 1.00 94.81 88 ARG A N 1
ATOM 708 C CA . ARG A 1 88 ? -11.824 -10.670 8.187 1.00 94.81 88 ARG A CA 1
ATOM 709 C C . ARG A 1 88 ? -13.053 -10.595 9.087 1.00 94.81 88 ARG A C 1
ATOM 711 O O . ARG A 1 88 ? -13.728 -9.573 9.131 1.00 94.81 88 ARG A O 1
ATOM 718 N N . ARG A 1 89 ? -13.320 -11.649 9.864 1.00 92.88 89 ARG A N 1
ATOM 719 C CA . ARG A 1 89 ? -14.437 -11.678 10.825 1.00 92.88 89 ARG A CA 1
ATOM 720 C C . ARG A 1 89 ? -14.277 -10.644 11.949 1.00 92.88 89 ARG A C 1
ATOM 722 O O . ARG A 1 89 ? -15.272 -10.190 12.494 1.00 92.88 89 ARG A O 1
ATOM 729 N N . GLY A 1 90 ? -13.044 -10.251 12.272 1.00 91.88 90 GLY A N 1
ATOM 730 C CA . GLY A 1 90 ? -12.723 -9.298 13.337 1.00 91.88 90 GLY A CA 1
ATOM 731 C C . GLY A 1 90 ? -12.603 -7.841 12.885 1.00 91.88 90 GLY A C 1
ATOM 732 O O . GLY A 1 90 ? -12.269 -6.985 13.708 1.00 91.88 90 GLY A O 1
ATOM 733 N N . TRP A 1 91 ? -12.839 -7.530 11.606 1.00 93.75 91 TRP A N 1
ATOM 734 C CA . TRP A 1 91 ? -12.666 -6.167 11.090 1.00 93.75 91 TRP A CA 1
ATOM 735 C C . TRP A 1 91 ? -13.704 -5.184 11.626 1.00 93.75 91 TRP A C 1
ATOM 737 O O . TRP A 1 91 ? -13.393 -4.005 11.724 1.00 93.75 91 TRP A O 1
ATOM 747 N N . ARG A 1 92 ? -14.905 -5.642 12.014 1.00 92.81 92 ARG A N 1
ATOM 748 C CA . ARG A 1 92 ? -15.962 -4.766 12.563 1.00 92.81 92 ARG A CA 1
ATOM 749 C C . ARG A 1 92 ? -16.287 -3.591 11.628 1.00 92.81 92 ARG A C 1
ATOM 751 O O . ARG A 1 92 ? -16.364 -2.434 12.044 1.00 92.81 92 ARG A O 1
ATOM 758 N N . VAL A 1 93 ? -16.435 -3.898 10.334 1.00 93.62 93 VAL A N 1
ATOM 759 C CA . VAL A 1 93 ? -16.583 -2.918 9.238 1.00 93.62 93 VAL A CA 1
ATOM 760 C C . VAL A 1 93 ? -17.801 -2.010 9.434 1.00 93.62 93 VAL A C 1
ATOM 762 O O . VAL A 1 93 ? -17.755 -0.826 9.110 1.00 93.62 93 VAL A O 1
ATOM 765 N N . LYS A 1 94 ? -18.897 -2.543 9.984 1.00 94.31 94 LYS A N 1
ATOM 766 C CA . LYS A 1 94 ? -20.122 -1.767 10.218 1.00 94.31 94 LYS A CA 1
ATOM 767 C C . LYS A 1 94 ? -20.010 -0.838 11.428 1.00 94.31 94 LYS A C 1
ATOM 769 O O . LYS A 1 94 ? -20.684 0.184 11.457 1.00 94.31 94 LYS A O 1
ATOM 774 N N . GLU A 1 95 ? -19.142 -1.159 12.387 1.00 94.25 95 GLU A N 1
ATOM 775 C CA . GLU A 1 95 ? -19.090 -0.471 13.681 1.00 94.25 95 GLU A CA 1
ATOM 776 C C . GLU A 1 95 ? -17.940 0.533 13.808 1.00 94.25 95 GLU A C 1
ATOM 778 O O . GLU A 1 95 ? -18.037 1.467 14.597 1.00 94.25 95 GLU A O 1
ATOM 783 N N . THR A 1 96 ? -16.831 0.348 13.082 1.00 94.88 96 THR A N 1
ATOM 784 C CA . THR A 1 96 ? -15.602 1.124 13.323 1.00 94.88 96 THR A CA 1
ATOM 785 C C . THR A 1 96 ? -15.034 1.746 12.052 1.00 94.88 96 THR A C 1
ATOM 787 O O . THR A 1 96 ? -15.042 1.135 10.983 1.00 94.88 96 THR A O 1
ATOM 790 N N . ILE A 1 97 ? -14.476 2.956 12.178 1.00 95.38 97 ILE A N 1
ATOM 791 C CA . ILE A 1 97 ? -13.761 3.634 11.082 1.00 95.38 97 ILE A CA 1
ATOM 792 C C . ILE A 1 97 ? -12.554 2.798 10.643 1.00 95.38 97 ILE A C 1
ATOM 794 O O . ILE A 1 97 ? -12.354 2.590 9.449 1.00 95.38 97 ILE A O 1
ATOM 798 N N . VAL A 1 98 ? -11.799 2.243 11.599 1.00 95.19 98 VAL A N 1
ATOM 799 C CA . VAL A 1 98 ? -10.634 1.404 11.286 1.00 95.19 98 VAL A CA 1
ATOM 800 C C . VAL A 1 98 ? -11.051 0.127 10.555 1.00 95.19 98 VAL A C 1
ATOM 802 O O . VAL A 1 98 ? -10.368 -0.294 9.632 1.00 95.19 98 VAL A O 1
ATOM 805 N N . GLY A 1 99 ? -12.206 -0.457 10.884 1.00 95.94 99 GLY A N 1
ATOM 806 C CA . GLY A 1 99 ? -12.763 -1.594 10.153 1.00 95.94 99 GLY A CA 1
ATOM 807 C C . GLY A 1 99 ? -13.077 -1.287 8.692 1.00 95.94 99 GLY A C 1
ATOM 808 O O . GLY A 1 99 ? -12.740 -2.078 7.811 1.00 95.94 99 GLY A O 1
ATOM 809 N N . LYS A 1 100 ? -13.680 -0.123 8.421 1.00 97.12 100 LYS A N 1
ATOM 810 C CA . LYS A 1 100 ? -13.912 0.361 7.049 1.00 97.12 100 LYS A CA 1
ATOM 811 C C . LYS A 1 100 ? -12.594 0.587 6.317 1.00 97.12 100 LYS A C 1
ATOM 813 O O . LYS A 1 100 ? -12.457 0.160 5.176 1.00 97.12 100 LYS A O 1
ATOM 818 N N . TRP A 1 101 ? -11.614 1.187 6.989 1.00 97.69 101 TRP A N 1
ATOM 819 C CA . TRP A 1 101 ? -10.279 1.370 6.431 1.00 97.69 101 TRP A CA 1
ATOM 820 C C . TRP A 1 101 ? -9.590 0.037 6.105 1.00 97.69 101 TRP A C 1
ATOM 822 O O . TRP A 1 101 ? -9.038 -0.077 5.019 1.00 97.69 101 TRP A O 1
ATOM 832 N N . ILE A 1 102 ? -9.674 -0.991 6.963 1.00 97.19 102 ILE A N 1
ATOM 833 C CA . ILE A 1 102 ? -9.100 -2.319 6.668 1.00 97.19 102 ILE A CA 1
ATOM 834 C C . ILE A 1 102 ? -9.728 -2.909 5.400 1.00 97.19 102 ILE A C 1
ATOM 836 O O . ILE A 1 102 ? -9.012 -3.479 4.581 1.00 97.19 102 ILE A O 1
ATOM 840 N N . LEU A 1 103 ? -11.045 -2.761 5.211 1.00 97.69 103 LEU A N 1
ATOM 841 C CA . LEU A 1 103 ? -11.709 -3.214 3.987 1.00 97.69 103 LEU A CA 1
ATOM 842 C C . LEU A 1 103 ? -11.196 -2.456 2.754 1.00 97.69 103 LEU A C 1
ATOM 844 O O . LEU A 1 103 ? -10.894 -3.086 1.745 1.00 97.69 103 LEU A O 1
ATOM 848 N N . VAL A 1 104 ? -11.074 -1.127 2.842 1.00 97.94 104 VAL A N 1
ATOM 849 C CA . VAL A 1 104 ? -10.527 -0.302 1.753 1.00 97.94 104 VAL A CA 1
ATOM 850 C C . VAL A 1 104 ? -9.089 -0.713 1.445 1.00 97.94 104 VAL A C 1
ATOM 852 O O . VAL A 1 104 ? -8.788 -0.994 0.293 1.00 97.94 104 VAL A O 1
ATOM 855 N N . LEU A 1 105 ? -8.229 -0.842 2.459 1.00 97.56 105 LEU A N 1
ATOM 856 C CA . LEU A 1 105 ? -6.860 -1.337 2.317 1.00 97.56 105 LEU A CA 1
ATOM 857 C C . LEU A 1 105 ? -6.834 -2.692 1.606 1.00 97.56 105 LEU A C 1
ATOM 859 O O . LEU A 1 105 ? -6.101 -2.859 0.638 1.00 97.56 105 LEU A O 1
ATOM 863 N N . PHE A 1 106 ? -7.651 -3.644 2.056 1.00 97.81 106 PHE A N 1
ATOM 864 C CA . PHE A 1 106 ? -7.710 -4.986 1.487 1.00 97.81 106 PHE A CA 1
ATOM 865 C C . PHE A 1 106 ? -8.096 -4.970 0.001 1.00 97.81 106 PHE A C 1
ATOM 867 O O . PHE A 1 106 ? -7.438 -5.619 -0.809 1.00 97.81 106 PHE A O 1
ATOM 874 N N . VAL A 1 107 ? -9.122 -4.200 -0.373 1.00 97.81 107 VAL A N 1
ATOM 875 C CA . VAL A 1 107 ? -9.557 -4.069 -1.773 1.00 97.81 107 VAL A CA 1
ATOM 876 C C . VAL A 1 107 ? -8.502 -3.356 -2.618 1.00 97.81 107 VAL A C 1
ATOM 878 O O . VAL A 1 107 ? -8.163 -3.844 -3.694 1.00 97.81 107 VAL A O 1
ATOM 881 N N . THR A 1 108 ? -7.938 -2.250 -2.125 1.00 96.94 108 THR A N 1
ATOM 882 C CA . THR A 1 108 ? -6.861 -1.518 -2.806 1.00 96.94 108 THR A CA 1
ATOM 883 C C . THR A 1 108 ? -5.674 -2.431 -3.084 1.00 96.94 108 THR A C 1
ATOM 885 O O . THR A 1 108 ? -5.170 -2.462 -4.202 1.00 96.94 108 THR A O 1
ATOM 888 N N . MET A 1 109 ? -5.265 -3.225 -2.092 1.00 95.81 109 MET A N 1
ATOM 889 C CA . MET A 1 109 ? -4.168 -4.171 -2.247 1.00 95.81 109 MET A CA 1
ATOM 890 C C . MET A 1 109 ? -4.475 -5.254 -3.279 1.00 95.81 109 MET A C 1
ATOM 892 O O . MET A 1 109 ? -3.592 -5.561 -4.062 1.00 95.81 109 MET A O 1
ATOM 896 N N . ILE A 1 110 ? -5.695 -5.802 -3.334 1.00 97.00 110 ILE A N 1
ATOM 897 C CA . ILE A 1 110 ? -6.072 -6.780 -4.373 1.00 97.00 110 ILE A CA 1
ATOM 898 C C . ILE A 1 110 ? -5.940 -6.177 -5.773 1.00 97.00 110 ILE A C 1
ATOM 900 O O . ILE A 1 110 ? -5.370 -6.812 -6.657 1.00 97.00 110 ILE A O 1
ATOM 904 N N . VAL A 1 111 ? -6.463 -4.964 -5.971 1.00 95.81 111 VAL A N 1
ATOM 905 C CA . VAL A 1 111 ? -6.420 -4.290 -7.276 1.00 95.81 111 VAL A CA 1
ATOM 906 C C . VAL A 1 111 ? -4.976 -4.011 -7.688 1.00 95.81 111 VAL A C 1
ATOM 908 O O . VAL A 1 111 ? -4.595 -4.342 -8.807 1.00 95.81 111 VAL A O 1
ATOM 911 N N . SER A 1 112 ? -4.154 -3.475 -6.783 1.00 93.69 112 SER A N 1
ATOM 912 C CA . SER A 1 112 ? -2.734 -3.245 -7.063 1.00 93.69 112 SER A CA 1
ATOM 913 C C . SER A 1 112 ? -1.990 -4.545 -7.361 1.00 93.69 112 SER A C 1
ATOM 915 O O . SER A 1 112 ? -1.281 -4.617 -8.358 1.00 93.69 112 SER A O 1
ATOM 917 N N . LEU A 1 113 ? -2.234 -5.605 -6.582 1.00 94.19 113 LEU A N 1
ATOM 918 C CA . LEU A 1 113 ? -1.568 -6.888 -6.788 1.00 94.19 113 LEU A CA 1
ATOM 919 C C . LEU A 1 113 ? -1.921 -7.515 -8.140 1.00 94.19 113 LEU A C 1
ATOM 921 O O . LEU A 1 113 ? -1.088 -8.189 -8.734 1.00 94.19 113 LEU A O 1
ATOM 925 N N . ALA A 1 114 ? -3.140 -7.300 -8.643 1.00 94.44 114 ALA A N 1
ATOM 926 C CA . ALA A 1 114 ? -3.522 -7.752 -9.977 1.00 94.44 114 ALA A CA 1
ATOM 927 C C . ALA A 1 114 ? -2.673 -7.079 -11.072 1.00 94.44 114 ALA A C 1
ATOM 929 O O . ALA A 1 114 ? -2.259 -7.754 -12.017 1.00 94.44 114 ALA A O 1
ATOM 930 N N . PHE A 1 115 ? -2.369 -5.784 -10.924 1.00 90.69 115 PHE A N 1
ATOM 931 C CA . PHE A 1 115 ? -1.432 -5.089 -11.809 1.00 90.69 115 PHE A CA 1
ATOM 932 C C . PHE A 1 115 ? -0.006 -5.629 -11.645 1.00 90.69 115 PHE A C 1
ATOM 934 O O . PHE A 1 115 ? 0.604 -6.002 -12.644 1.00 90.69 115 PHE A O 1
ATOM 941 N N . ASP A 1 116 ? 0.479 -5.788 -10.407 1.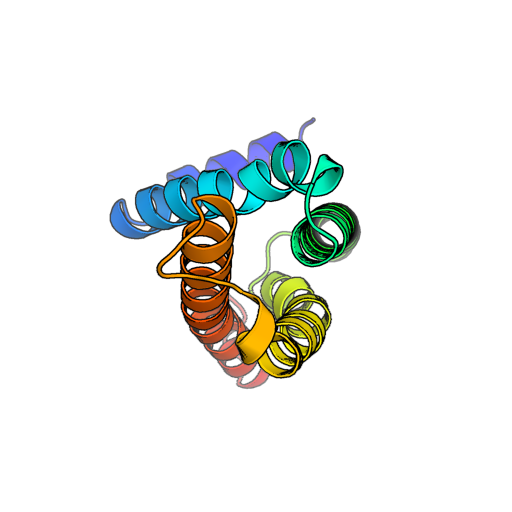00 90.44 116 ASP A N 1
ATOM 942 C CA . ASP A 1 116 ? 1.826 -6.314 -10.144 1.00 90.44 116 ASP A CA 1
ATOM 943 C C . ASP A 1 116 ? 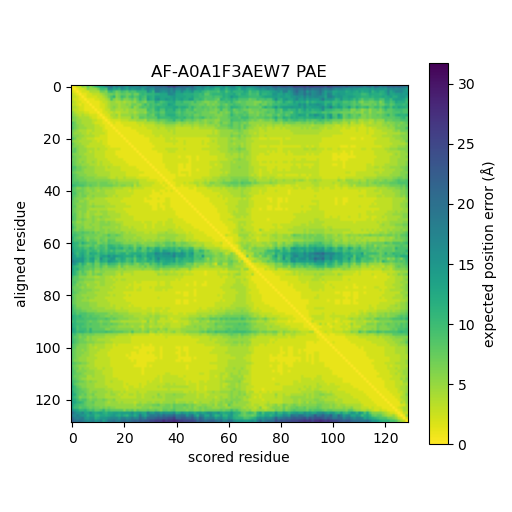2.021 -7.725 -10.733 1.00 90.44 116 ASP A C 1
ATOM 945 O O . ASP A 1 116 ? 3.032 -8.002 -11.377 1.00 90.44 116 ASP A O 1
ATOM 949 N N . TYR A 1 117 ? 1.040 -8.624 -10.577 1.00 91.75 117 TYR A N 1
ATOM 950 C CA . TYR A 1 117 ? 1.083 -9.953 -11.193 1.00 91.75 117 TYR A CA 1
ATOM 951 C C . TYR A 1 117 ? 1.086 -9.878 -12.719 1.00 91.75 117 TYR A C 1
ATOM 953 O O . TYR A 1 117 ? 1.848 -10.605 -13.353 1.00 91.75 117 TYR A O 1
ATOM 961 N N . SER A 1 118 ? 0.258 -9.012 -13.314 1.00 89.06 118 SER A N 1
ATOM 962 C CA . SER A 1 118 ? 0.240 -8.814 -14.766 1.00 89.06 118 SER A CA 1
ATOM 963 C C . SER A 1 118 ? 1.611 -8.372 -15.281 1.00 89.06 118 SER A C 1
ATOM 965 O O . SER A 1 118 ? 2.074 -8.881 -16.301 1.00 89.06 118 SER A O 1
ATOM 967 N N . ASP A 1 119 ? 2.276 -7.457 -14.581 1.00 85.88 119 ASP A N 1
ATOM 968 C CA . ASP A 1 119 ? 3.577 -6.934 -14.996 1.00 85.88 119 ASP A CA 1
ATOM 969 C C . ASP A 1 119 ? 4.702 -7.952 -14.793 1.00 85.88 119 ASP A C 1
ATOM 971 O O . ASP A 1 119 ? 5.540 -8.115 -15.682 1.00 85.88 119 ASP A O 1
ATOM 975 N N . VAL A 1 120 ? 4.677 -8.718 -13.696 1.00 85.81 120 VAL A N 1
ATOM 976 C CA . VAL A 1 120 ? 5.610 -9.836 -13.479 1.00 85.81 120 VAL A CA 1
ATOM 977 C C . VAL A 1 120 ? 5.434 -10.912 -14.552 1.00 85.81 120 VAL A C 1
ATOM 979 O O . VAL A 1 120 ? 6.424 -11.386 -15.105 1.00 85.81 120 VAL A O 1
ATOM 982 N N . VAL A 1 121 ? 4.196 -11.283 -14.892 1.00 87.69 121 VAL A N 1
ATOM 983 C CA . VAL A 1 121 ? 3.922 -12.275 -15.945 1.00 87.69 121 VAL A CA 1
ATOM 984 C C . VAL A 1 121 ? 4.407 -11.775 -17.304 1.00 87.69 121 VAL A C 1
ATOM 986 O O . VAL A 1 121 ? 5.106 -12.513 -17.992 1.00 87.69 121 VAL A O 1
ATOM 989 N N . ARG A 1 122 ? 4.115 -10.523 -17.683 1.00 85.25 122 ARG A N 1
ATOM 990 C CA . ARG A 1 122 ? 4.623 -9.924 -18.933 1.00 85.25 122 ARG A CA 1
ATOM 991 C C . ARG A 1 122 ? 6.148 -9.917 -18.986 1.00 85.25 122 ARG A C 1
ATOM 993 O O . ARG A 1 122 ? 6.728 -10.294 -20.002 1.00 85.25 122 ARG A O 1
ATOM 1000 N N . TRP A 1 123 ? 6.796 -9.567 -17.876 1.00 83.94 123 TRP A N 1
ATOM 1001 C CA . TRP A 1 123 ? 8.251 -9.591 -17.775 1.00 83.94 123 TRP A CA 1
ATOM 1002 C C . TRP A 1 123 ? 8.821 -11.006 -17.952 1.00 83.94 123 TRP A C 1
ATOM 1004 O O . TRP A 1 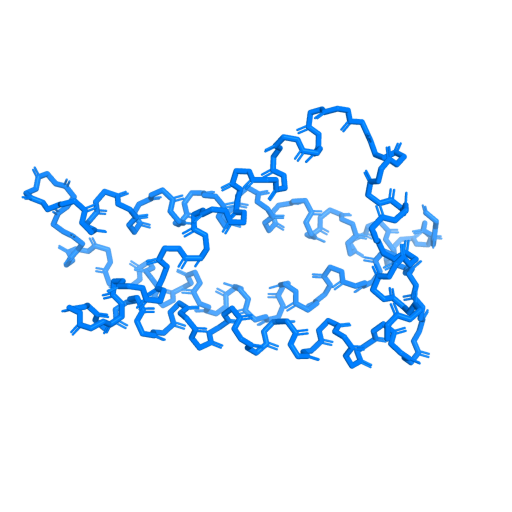123 ? 9.773 -11.193 -18.712 1.00 83.94 123 TRP A O 1
ATOM 1014 N N . LEU A 1 124 ? 8.204 -12.018 -17.326 1.00 82.94 124 LEU A N 1
ATOM 1015 C CA . LEU A 1 124 ? 8.577 -13.429 -17.497 1.00 82.94 124 LEU A CA 1
ATOM 1016 C C . LEU A 1 124 ? 8.360 -13.929 -18.933 1.00 82.94 124 LEU A C 1
ATOM 1018 O O . LEU A 1 124 ? 9.134 -14.754 -19.412 1.00 82.94 124 LEU A O 1
ATOM 1022 N N . LEU A 1 125 ? 7.348 -13.407 -19.631 1.00 88.25 125 LEU A N 1
ATOM 1023 C CA . LEU A 1 125 ? 7.082 -13.687 -21.047 1.00 88.25 125 LEU A CA 1
ATOM 1024 C C . LEU A 1 125 ? 8.033 -12.947 -22.007 1.00 88.25 125 LEU A C 1
ATOM 1026 O O . LEU A 1 125 ? 7.949 -13.139 -23.217 1.00 88.25 125 LEU A O 1
ATOM 1030 N N . GLY A 1 126 ? 8.965 -12.143 -21.487 1.00 80.12 126 GLY A N 1
ATOM 1031 C CA . GLY A 1 126 ? 10.005 -11.474 -22.268 1.00 80.12 126 GLY A CA 1
ATOM 1032 C C . GLY A 1 126 ? 9.731 -10.003 -22.586 1.00 80.12 126 GLY A C 1
ATOM 1033 O O . GLY A 1 126 ? 10.594 -9.355 -23.180 1.00 80.12 126 GLY A O 1
ATOM 1034 N N . GLU A 1 127 ? 8.599 -9.437 -22.154 1.00 74.50 127 GLU A N 1
ATOM 1035 C CA . GLU A 1 127 ? 8.330 -7.998 -22.256 1.00 74.50 127 GLU A CA 1
ATOM 1036 C C . GLU A 1 127 ? 9.086 -7.243 -21.151 1.00 74.50 127 GLU A C 1
ATOM 1038 O O . GLU A 1 127 ? 8.604 -7.058 -20.032 1.00 74.50 127 GLU A O 1
ATOM 1043 N N . ARG A 1 128 ? 10.323 -6.837 -21.454 1.00 63.94 128 ARG A N 1
ATOM 1044 C CA . ARG A 1 128 ? 11.248 -6.222 -20.482 1.00 63.94 128 ARG A CA 1
ATOM 1045 C C . ARG A 1 128 ? 11.089 -4.708 -20.302 1.00 63.94 128 ARG A C 1
ATOM 1047 O O . ARG A 1 128 ? 11.777 -4.160 -19.444 1.00 63.94 128 ARG A O 1
ATOM 1054 N N . GLY A 1 129 ? 10.243 -4.052 -21.096 1.00 56.34 129 GLY A N 1
ATOM 1055 C CA . GLY A 1 129 ? 9.988 -2.607 -21.035 1.00 56.34 129 GLY A CA 1
ATOM 1056 C C . GLY A 1 129 ? 8.554 -2.344 -20.672 1.00 56.34 129 GLY A C 1
ATOM 1057 O O . GLY A 1 129 ? 7.704 -2.965 -21.331 1.00 56.34 129 GLY A O 1
#

pLDDT: mean 88.62, std 10.04, range [56.34, 97.94]